Protein AF-K7LDH3-F1 (afdb_monomer_lite)

Foldseek 3Di:
DVVVVVVCLVVVVVVVVVPPCQVQCPDPLNVVVVVVVCVLLVFDDDCDPGPVVNVVCLQPGDPDPQLSVLSVLLVSLLVVLSVVLSCCCVPVVDDSDSVCSLVSSLVRSCVRCVVPPVPQPDDSVRCNNHVNVSSVD

Sequence (137 aa):
MWLSVVAHIFACFVVFMKNQSLTLLWSPLVIDIWKRCYAWLNLLVVLPASVLGHFCQHSLLFDDRVAQARWKFVWCGISWVLWNNKNCMVFRGKSFNKQNIPHEILFHTWTWIKNFDALFSYSFVRWCVDPGASIRG

Structure (mmCIF, N/CA/C/O backbone):
data_AF-K7LDH3-F1
#
_entry.id   AF-K7LDH3-F1
#
loop_
_atom_site.group_PDB
_atom_site.id
_atom_site.type_symbol
_atom_site.label_atom_id
_atom_site.label_alt_id
_atom_site.label_comp_id
_atom_site.label_asym_id
_atom_site.label_entity_id
_atom_site.label_seq_id
_atom_site.pdbx_PDB_ins_code
_atom_site.Cartn_x
_atom_site.Cartn_y
_atom_site.Cartn_z
_atom_site.occupancy
_atom_site.B_iso_or_equiv
_atom_site.auth_seq_id
_atom_site.auth_comp_id
_atom_site.auth_asym_id
_atom_site.auth_atom_id
_atom_site.pdbx_PDB_model_num
ATOM 1 N N . MET A 1 1 ? 21.291 -1.023 10.452 1.00 43.78 1 MET A N 1
ATOM 2 C CA . MET A 1 1 ? 20.337 -0.233 11.262 1.00 43.78 1 MET A CA 1
ATOM 3 C C . MET A 1 1 ? 18.948 -0.127 10.620 1.00 43.78 1 MET A C 1
ATOM 5 O O . MET A 1 1 ? 17.975 -0.317 11.321 1.00 43.78 1 MET A O 1
ATOM 9 N N . TRP A 1 2 ? 18.804 0.090 9.305 1.00 36.91 2 TRP A N 1
ATOM 10 C CA . TRP A 1 2 ? 17.475 0.221 8.673 1.00 36.91 2 TRP A CA 1
ATOM 11 C C . TRP A 1 2 ? 16.802 -1.100 8.263 1.00 36.91 2 TRP A C 1
ATOM 13 O O . TRP A 1 2 ? 15.584 -1.211 8.354 1.00 36.91 2 TRP A O 1
ATOM 23 N N . LEU A 1 3 ? 17.571 -2.146 7.932 1.00 39.38 3 LEU A N 1
ATOM 24 C CA . LEU A 1 3 ? 17.025 -3.501 7.754 1.00 39.38 3 LEU A CA 1
ATOM 25 C C . LEU A 1 3 ? 16.368 -4.034 9.034 1.00 39.38 3 LEU A C 1
ATOM 27 O O . LEU A 1 3 ? 15.368 -4.736 8.946 1.00 39.38 3 LEU A O 1
ATOM 31 N N . SER A 1 4 ? 16.862 -3.654 10.221 1.00 48.38 4 SER A N 1
ATOM 32 C CA . SER A 1 4 ? 16.199 -4.014 11.478 1.00 48.38 4 SER A CA 1
ATOM 33 C C . SER A 1 4 ? 14.914 -3.229 11.692 1.00 48.38 4 SER A C 1
ATOM 35 O O . SER A 1 4 ? 14.027 -3.768 12.331 1.00 48.38 4 SER A O 1
ATOM 37 N N . VAL A 1 5 ? 14.788 -2.010 11.149 1.00 47.22 5 VAL A N 1
ATOM 38 C CA . VAL A 1 5 ? 13.555 -1.207 11.195 1.00 47.22 5 VAL A CA 1
ATOM 39 C C . VAL A 1 5 ? 12.521 -1.759 10.226 1.00 47.22 5 VAL A C 1
ATOM 41 O O . VAL A 1 5 ? 11.379 -1.902 10.622 1.00 47.22 5 VAL A O 1
ATOM 44 N N . VAL A 1 6 ? 12.891 -2.151 9.003 1.00 52.12 6 VAL A N 1
ATOM 45 C CA . VAL A 1 6 ? 11.953 -2.805 8.073 1.00 52.12 6 VAL A CA 1
ATOM 46 C C . VAL A 1 6 ? 11.569 -4.189 8.581 1.00 52.12 6 VAL A C 1
ATOM 48 O O . VAL A 1 6 ? 10.390 -4.513 8.583 1.00 52.12 6 VAL A O 1
ATOM 51 N N . ALA A 1 7 ? 12.522 -4.976 9.089 1.00 54.56 7 ALA A N 1
ATOM 52 C CA . ALA A 1 7 ? 12.224 -6.251 9.733 1.00 54.56 7 ALA A CA 1
ATOM 53 C C . ALA A 1 7 ? 11.397 -6.062 11.009 1.00 54.56 7 ALA A C 1
ATOM 55 O O . ALA A 1 7 ? 10.506 -6.862 11.242 1.00 54.56 7 ALA A O 1
ATOM 56 N N . HIS A 1 8 ? 11.611 -5.001 11.797 1.00 56.41 8 HIS A N 1
ATOM 57 C CA . HIS A 1 8 ? 10.726 -4.654 12.912 1.00 56.41 8 HIS A CA 1
ATOM 58 C C . HIS A 1 8 ? 9.366 -4.188 12.429 1.00 56.41 8 HIS A C 1
ATOM 60 O O . HIS A 1 8 ? 8.387 -4.572 13.030 1.00 56.41 8 HIS A O 1
ATOM 66 N N . ILE A 1 9 ? 9.256 -3.390 11.371 1.00 56.12 9 ILE A N 1
ATOM 67 C CA . ILE A 1 9 ? 7.965 -2.955 10.839 1.00 56.12 9 ILE A CA 1
ATOM 68 C C . ILE A 1 9 ? 7.217 -4.183 10.342 1.00 56.12 9 ILE A C 1
ATOM 70 O O . ILE A 1 9 ? 6.071 -4.357 10.717 1.00 56.12 9 ILE A O 1
ATOM 74 N N . PHE A 1 10 ? 7.867 -5.078 9.598 1.00 58.91 10 PHE A N 1
ATOM 75 C CA . PHE A 1 10 ? 7.269 -6.312 9.100 1.00 58.91 10 PHE A CA 1
ATOM 76 C C . PHE A 1 10 ? 6.958 -7.303 10.230 1.00 58.91 10 PHE A C 1
ATOM 78 O O . PHE A 1 10 ? 5.882 -7.886 10.245 1.00 58.91 10 PHE A O 1
ATOM 85 N N . ALA A 1 11 ? 7.846 -7.471 11.213 1.00 58.47 11 ALA A N 1
ATOM 86 C CA . ALA A 1 11 ? 7.635 -8.345 12.368 1.00 58.47 11 ALA A CA 1
ATOM 87 C C . ALA A 1 11 ? 6.573 -7.781 13.313 1.00 58.47 11 ALA A C 1
ATOM 89 O O . ALA A 1 11 ? 5.667 -8.511 13.692 1.00 58.47 11 ALA A O 1
ATOM 90 N N . CYS A 1 12 ? 6.612 -6.486 13.628 1.00 54.75 12 CYS A N 1
ATOM 91 C CA . CYS A 1 12 ? 5.543 -5.784 14.327 1.00 54.75 12 CYS A CA 1
ATOM 92 C C . CYS A 1 12 ? 4.253 -5.893 13.534 1.00 54.75 12 CYS A C 1
ATOM 94 O O . CYS A 1 12 ? 3.238 -6.117 14.159 1.00 54.75 12 CYS A O 1
ATOM 96 N N . PHE A 1 13 ? 4.270 -5.823 12.200 1.00 61.47 13 PHE A N 1
ATOM 97 C CA . PHE A 1 13 ? 3.082 -5.983 11.363 1.00 61.47 13 PHE A CA 1
ATOM 98 C C . PHE A 1 13 ? 2.523 -7.415 11.401 1.00 61.47 13 PHE A C 1
ATOM 100 O O . PHE A 1 13 ? 1.319 -7.607 11.525 1.00 61.47 13 PHE A O 1
ATOM 107 N N . VAL A 1 14 ? 3.381 -8.437 11.367 1.00 56.69 14 VAL A N 1
ATOM 108 C CA . VAL A 1 14 ? 2.992 -9.852 11.498 1.00 56.69 14 VAL A CA 1
ATOM 109 C C . VAL A 1 14 ? 2.482 -10.159 12.910 1.00 56.69 14 VAL A C 1
ATOM 111 O O . VAL A 1 14 ? 1.460 -10.827 13.068 1.00 56.69 14 VAL A O 1
ATOM 114 N N . VAL A 1 15 ? 3.144 -9.637 13.945 1.00 56.06 15 VAL A N 1
ATOM 115 C CA . VAL A 1 15 ? 2.686 -9.704 15.342 1.00 56.06 15 VAL A CA 1
ATOM 116 C C . VAL A 1 15 ? 1.374 -8.933 15.509 1.00 56.06 15 VAL A C 1
ATOM 118 O O . VAL A 1 15 ? 0.474 -9.396 16.199 1.00 56.06 15 VAL A O 1
ATOM 121 N N . PHE A 1 16 ? 1.222 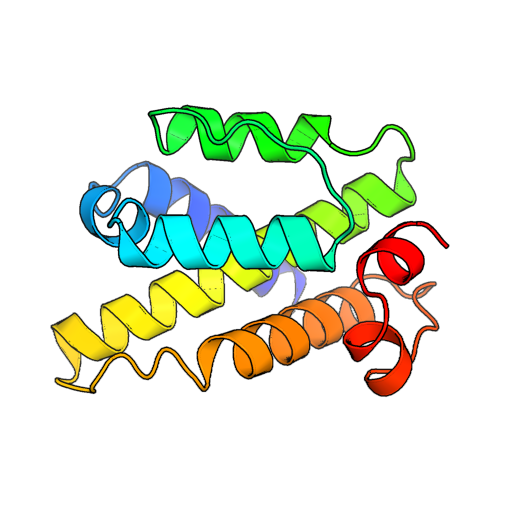-7.807 14.819 1.00 56.06 16 PHE A N 1
ATOM 122 C CA . PHE A 1 16 ? 0.039 -6.954 14.819 1.00 56.06 16 PHE A CA 1
ATOM 123 C C . PHE A 1 16 ? -1.162 -7.617 14.123 1.00 56.06 16 PHE A C 1
ATOM 125 O O . PHE A 1 16 ? -2.280 -7.543 14.628 1.00 56.06 16 PHE A O 1
ATOM 132 N N . MET A 1 17 ? -0.935 -8.339 13.021 1.00 54.66 17 MET A N 1
ATOM 133 C CA . MET A 1 17 ? -1.945 -9.189 12.379 1.00 54.66 17 MET A CA 1
ATOM 134 C C . MET A 1 17 ? -2.345 -10.375 13.272 1.00 54.66 17 MET A C 1
ATOM 136 O O . MET A 1 17 ? -3.491 -10.817 13.215 1.00 54.66 17 MET A O 1
ATOM 140 N N . LYS A 1 18 ? -1.427 -10.878 14.112 1.00 53.25 18 LYS A N 1
ATOM 141 C CA . LYS A 1 18 ? -1.687 -11.979 15.057 1.00 53.25 18 LYS A CA 1
ATOM 142 C C . LYS A 1 18 ? -2.411 -11.544 16.339 1.00 53.25 18 LYS A C 1
ATOM 144 O O . LYS A 1 18 ? -3.264 -12.284 16.817 1.00 53.25 18 LYS A O 1
ATOM 149 N N . ASN A 1 19 ? -2.106 -10.374 16.898 1.00 52.22 19 ASN A N 1
ATOM 150 C CA . ASN A 1 19 ? -2.646 -9.918 18.184 1.00 52.22 19 ASN A CA 1
ATOM 151 C C . ASN A 1 19 ? -3.820 -8.948 18.000 1.00 52.22 19 ASN A C 1
ATOM 153 O O . ASN A 1 19 ? -3.632 -7.742 18.124 1.00 52.22 19 ASN A O 1
ATOM 157 N N . GLN A 1 20 ? -5.007 -9.487 17.690 1.00 50.69 20 GLN A N 1
ATOM 158 C CA . GLN A 1 20 ? -6.377 -8.969 17.936 1.00 50.69 20 GLN A CA 1
ATOM 159 C C . GLN A 1 20 ? -6.707 -7.456 17.801 1.00 50.69 20 GLN A C 1
ATOM 161 O O . GLN A 1 20 ? -7.836 -7.048 18.052 1.00 50.69 20 GLN A O 1
ATOM 166 N N . SER A 1 21 ? -5.816 -6.615 17.279 1.00 50.84 21 SER A N 1
ATOM 167 C CA . SER A 1 21 ? -6.031 -5.180 17.027 1.00 50.84 21 SER A CA 1
ATOM 168 C C . SER A 1 21 ? -6.792 -4.937 15.713 1.00 50.84 21 SER A C 1
ATOM 170 O O . SER A 1 21 ? -6.964 -3.801 15.270 1.00 50.84 21 SER A O 1
ATOM 172 N N . LEU A 1 22 ? -7.250 -6.019 15.075 1.00 52.50 22 LEU A N 1
ATOM 173 C CA . LEU A 1 22 ? -7.919 -6.060 13.773 1.00 52.50 22 LEU A CA 1
ATOM 174 C C . LEU A 1 22 ? -9.226 -5.253 13.752 1.00 52.50 22 LEU A C 1
ATOM 176 O O . LEU A 1 22 ? -9.604 -4.727 12.707 1.00 52.50 22 LEU A O 1
ATOM 180 N N . THR A 1 23 ? -9.874 -5.062 14.902 1.00 53.41 23 THR A N 1
ATOM 181 C CA . THR A 1 23 ? -11.061 -4.200 15.027 1.00 53.41 23 THR A CA 1
ATOM 182 C C . THR A 1 23 ? -10.745 -2.715 14.822 1.00 53.41 23 THR A C 1
ATOM 184 O O . THR A 1 23 ? -11.596 -1.969 14.339 1.00 53.41 23 THR A O 1
ATOM 187 N N . LEU A 1 24 ? -9.519 -2.262 15.115 1.00 55.72 24 LEU A N 1
ATOM 188 C CA . LEU A 1 24 ? -9.153 -0.844 15.007 1.00 55.72 24 LEU A CA 1
ATOM 189 C C . LEU A 1 24 ? -8.843 -0.417 13.563 1.00 55.72 24 LEU A C 1
ATOM 191 O O . LEU A 1 24 ? -9.194 0.701 13.165 1.00 55.72 24 LEU A O 1
ATOM 195 N N . LEU A 1 25 ? -8.235 -1.304 12.764 1.00 60.22 25 LEU A N 1
ATOM 196 C CA . LEU A 1 25 ? -7.935 -1.058 11.343 1.00 60.22 25 LEU A CA 1
ATOM 197 C C . LEU A 1 25 ? -9.104 -1.347 10.412 1.00 60.22 25 LEU A C 1
ATOM 199 O O . LEU A 1 25 ? -9.112 -0.825 9.307 1.00 60.22 25 LEU A O 1
ATOM 203 N N . TRP A 1 26 ? -10.097 -2.129 10.824 1.00 69.94 26 TRP A N 1
ATOM 204 C CA . TRP A 1 26 ? -11.257 -2.417 9.977 1.00 69.94 26 TRP A CA 1
ATOM 205 C C . TRP A 1 26 ? -12.507 -1.634 10.387 1.00 69.94 26 TRP A C 1
ATOM 207 O O . TRP A 1 26 ? -13.634 -2.105 10.278 1.00 69.94 26 TRP A O 1
ATOM 217 N N . SER A 1 27 ? -12.311 -0.406 10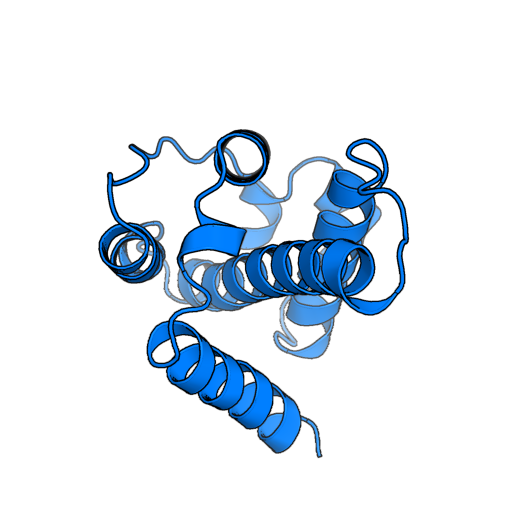.876 1.00 76.44 27 SER A N 1
ATOM 218 C CA . SER A 1 27 ? -13.417 0.530 11.105 1.00 76.44 27 SER A CA 1
ATOM 219 C C . SER A 1 27 ? -13.868 1.178 9.784 1.00 76.44 27 SER A C 1
ATOM 221 O O . SER A 1 27 ? -13.025 1.382 8.905 1.00 76.44 27 SER A O 1
ATOM 223 N N . PRO A 1 28 ? -15.145 1.596 9.644 1.00 81.44 28 PRO A N 1
ATOM 224 C CA . PRO A 1 28 ? -15.652 2.239 8.422 1.00 81.44 28 PRO A CA 1
ATOM 225 C C . PRO A 1 28 ? -14.788 3.413 7.951 1.00 81.44 28 PRO A C 1
ATOM 227 O O . PRO A 1 28 ? -14.570 3.616 6.762 1.00 81.44 28 PRO A O 1
ATOM 230 N N . LEU A 1 29 ? -14.230 4.149 8.913 1.00 81.62 29 LEU A N 1
ATOM 231 C CA . LEU A 1 29 ? -13.302 5.242 8.675 1.00 81.62 29 LEU A CA 1
ATOM 232 C C . LEU A 1 29 ? -12.021 4.805 7.960 1.00 81.62 29 LEU A C 1
ATOM 234 O O . LEU A 1 29 ? -11.570 5.458 7.027 1.00 81.62 29 LEU A O 1
ATOM 238 N N . VAL A 1 30 ? -11.416 3.713 8.412 1.00 82.88 30 VAL A N 1
ATOM 239 C CA . VAL A 1 30 ? -10.167 3.228 7.829 1.00 82.88 30 VAL A CA 1
ATOM 240 C C . VAL A 1 30 ? -10.419 2.631 6.447 1.00 82.88 30 VAL A C 1
ATOM 242 O O . VAL A 1 30 ? -9.625 2.852 5.537 1.00 82.88 30 VAL A O 1
ATOM 245 N N . ILE A 1 31 ? -11.557 1.956 6.266 1.00 85.00 31 ILE A N 1
ATOM 246 C CA . ILE A 1 31 ? -11.994 1.460 4.957 1.00 85.00 31 ILE A CA 1
ATOM 247 C C . ILE A 1 31 ? -12.154 2.626 3.966 1.00 85.00 31 ILE A C 1
ATOM 249 O O . ILE A 1 31 ? -11.697 2.512 2.830 1.00 85.00 31 ILE A O 1
ATOM 253 N N . ASP A 1 32 ? -12.741 3.759 4.379 1.00 87.12 32 ASP A N 1
ATOM 254 C CA . ASP A 1 32 ? -12.853 4.953 3.520 1.00 87.12 32 ASP A CA 1
ATOM 255 C C . ASP A 1 32 ? -11.481 5.515 3.121 1.00 87.12 32 ASP A C 1
ATOM 257 O O . ASP A 1 32 ? -11.263 5.873 1.964 1.00 87.12 32 ASP A O 1
ATOM 261 N N . ILE A 1 33 ? -10.522 5.535 4.052 1.00 88.62 33 ILE A N 1
ATOM 262 C CA . ILE A 1 33 ? -9.159 5.991 3.755 1.00 88.62 33 ILE A CA 1
ATOM 263 C C . ILE A 1 33 ? -8.478 5.050 2.758 1.00 88.62 33 ILE A C 1
ATOM 265 O O . ILE A 1 33 ? -7.905 5.529 1.783 1.00 88.62 33 ILE A O 1
ATOM 269 N N . TRP A 1 34 ? -8.601 3.730 2.926 1.00 89.38 34 TRP A N 1
ATOM 270 C CA . TRP A 1 34 ? -8.073 2.772 1.950 1.00 89.38 34 TRP A CA 1
ATOM 271 C C . TRP A 1 34 ? -8.676 2.972 0.559 1.00 89.38 34 TRP A C 1
ATOM 273 O O . TRP A 1 34 ? -7.928 3.005 -0.415 1.00 89.38 34 TRP A O 1
ATOM 283 N N . LYS A 1 35 ? -9.997 3.179 0.451 1.00 89.31 35 LYS A N 1
ATOM 284 C CA . LYS A 1 35 ? -10.653 3.487 -0.836 1.00 89.31 35 LYS A CA 1
ATOM 285 C C . LYS A 1 35 ? -10.039 4.713 -1.507 1.00 89.31 35 LYS A C 1
ATOM 287 O O . LYS A 1 35 ? -9.746 4.671 -2.699 1.00 89.31 35 LYS A O 1
ATOM 292 N N . ARG A 1 36 ? -9.805 5.784 -0.743 1.00 89.44 36 ARG A N 1
ATOM 293 C CA . ARG A 1 36 ? -9.159 7.005 -1.254 1.00 89.44 36 ARG A CA 1
ATOM 294 C C . ARG A 1 36 ? -7.725 6.747 -1.702 1.00 89.44 36 ARG A C 1
ATOM 296 O O . ARG A 1 36 ? -7.348 7.212 -2.770 1.00 89.44 36 ARG A O 1
ATOM 303 N N . CYS A 1 37 ? -6.954 5.972 -0.940 1.00 90.56 37 CYS A N 1
ATOM 304 C CA . CYS A 1 37 ? -5.598 5.597 -1.333 1.00 90.56 37 CYS A CA 1
ATOM 305 C C . CYS A 1 37 ? -5.586 4.797 -2.641 1.00 90.56 37 CYS A C 1
ATOM 307 O O . CYS A 1 37 ? -4.803 5.117 -3.530 1.00 90.56 37 CYS A O 1
ATOM 309 N N . TYR A 1 38 ? -6.472 3.809 -2.798 1.00 91.00 38 TYR A N 1
ATOM 310 C CA . TYR A 1 38 ? -6.589 3.059 -4.052 1.00 91.00 38 TYR A CA 1
ATOM 311 C C . TYR A 1 38 ? -6.974 3.964 -5.229 1.00 91.00 38 TYR A C 1
ATOM 313 O O . TYR A 1 38 ? -6.385 3.842 -6.303 1.00 91.00 38 TYR A O 1
ATOM 321 N N . ALA A 1 39 ? -7.879 4.924 -5.013 1.00 89.44 39 ALA A N 1
ATOM 322 C CA . ALA A 1 39 ? -8.239 5.910 -6.027 1.00 89.44 39 ALA A CA 1
ATOM 323 C C . ALA A 1 39 ? -7.045 6.792 -6.441 1.00 89.44 39 ALA A C 1
ATOM 325 O O . ALA A 1 39 ? -6.789 6.927 -7.632 1.00 89.44 39 ALA A O 1
ATOM 326 N N . TRP A 1 40 ? -6.264 7.333 -5.495 1.00 88.88 40 TRP A N 1
ATOM 327 C CA . TRP A 1 40 ? -5.062 8.129 -5.816 1.00 88.88 40 TRP A CA 1
ATOM 328 C C . TRP A 1 40 ? -4.001 7.344 -6.581 1.00 88.88 40 TRP A C 1
ATOM 330 O O . TRP A 1 40 ? -3.243 7.907 -7.363 1.00 88.88 40 TRP A O 1
ATOM 340 N N . LEU A 1 41 ? -3.933 6.040 -6.339 1.00 88.31 41 LEU A N 1
ATOM 341 C CA . LEU A 1 41 ? -2.979 5.151 -6.988 1.00 88.31 41 LEU A CA 1
ATOM 342 C C . LEU A 1 41 ? -3.467 4.636 -8.343 1.00 88.31 41 LEU A C 1
ATOM 344 O O . LEU A 1 41 ? -2.746 3.878 -8.997 1.00 88.31 41 LEU A O 1
ATOM 348 N N . ASN A 1 42 ? -4.665 5.042 -8.776 1.00 88.00 42 ASN A N 1
ATOM 349 C CA . ASN A 1 42 ? -5.314 4.540 -9.982 1.00 88.00 42 ASN A CA 1
ATOM 350 C C . ASN A 1 42 ? -5.397 3.002 -9.968 1.00 88.00 42 ASN A C 1
ATOM 352 O O . ASN A 1 42 ? -5.003 2.329 -10.925 1.00 88.00 42 ASN A O 1
ATOM 356 N N . LEU A 1 43 ? -5.846 2.442 -8.838 1.00 86.25 43 LEU A N 1
ATOM 357 C CA . LEU A 1 43 ? -6.032 1.007 -8.633 1.00 86.25 43 LEU A CA 1
ATOM 358 C C . LEU A 1 43 ? -7.521 0.689 -8.472 1.00 86.25 43 LEU A C 1
ATOM 360 O O . LEU A 1 43 ? -8.183 1.170 -7.552 1.00 86.25 43 LEU A O 1
ATOM 364 N N . LEU A 1 44 ? -8.040 -0.164 -9.356 1.00 83.25 44 LEU A N 1
ATOM 365 C CA . LEU A 1 44 ? -9.396 -0.701 -9.264 1.00 83.25 44 LEU A CA 1
ATOM 366 C C . LEU A 1 44 ? -9.364 -1.982 -8.436 1.00 83.25 44 LEU A C 1
ATOM 368 O O . LEU A 1 44 ? -8.892 -3.021 -8.892 1.00 83.25 44 LEU A O 1
ATOM 372 N N . VAL A 1 45 ? -9.837 -1.886 -7.195 1.00 85.19 45 VAL A N 1
ATOM 373 C CA . VAL A 1 45 ? -9.699 -2.954 -6.204 1.00 85.19 45 VAL A CA 1
ATOM 374 C C . VAL A 1 45 ? -11.018 -3.168 -5.473 1.00 85.19 45 VAL A C 1
ATOM 376 O O . VAL A 1 45 ? -11.623 -2.223 -4.964 1.00 85.19 45 VAL A O 1
ATOM 379 N N . VAL A 1 46 ? -11.449 -4.425 -5.375 1.00 83.62 46 VAL A N 1
ATOM 380 C CA . VAL A 1 46 ? -12.540 -4.816 -4.476 1.00 83.62 46 VAL A CA 1
ATOM 381 C C . VAL A 1 46 ? -11.956 -5.014 -3.085 1.00 83.62 46 VAL A C 1
ATOM 383 O O . VAL A 1 46 ? -11.138 -5.909 -2.889 1.00 83.62 46 VAL A O 1
ATOM 386 N N . LEU A 1 47 ? -12.368 -4.182 -2.125 1.00 81.81 47 LEU A N 1
ATOM 387 C CA . LEU A 1 47 ? -11.941 -4.314 -0.733 1.00 81.81 47 LEU A CA 1
ATOM 388 C C . LEU A 1 47 ? -12.550 -5.586 -0.115 1.00 81.81 47 LEU A C 1
ATOM 390 O O . LEU A 1 47 ? -13.775 -5.716 -0.078 1.00 81.81 47 LEU A O 1
ATOM 394 N N . PRO A 1 48 ? -11.726 -6.520 0.378 1.00 77.31 48 PRO A N 1
ATOM 395 C CA . PRO A 1 48 ? -12.183 -7.790 0.918 1.00 77.31 48 PRO A CA 1
ATOM 396 C C . PRO A 1 48 ? -12.841 -7.582 2.279 1.00 77.31 48 PRO A C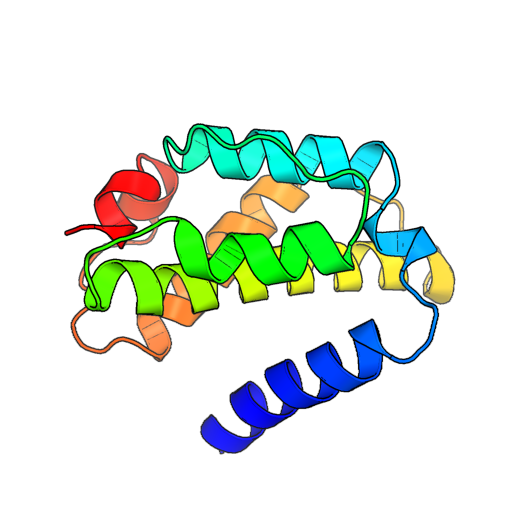 1
ATOM 398 O O . PRO A 1 48 ? -12.512 -6.655 3.005 1.00 77.31 48 PRO A O 1
ATOM 401 N N . ALA A 1 49 ? -13.756 -8.470 2.662 1.00 78.25 49 ALA A N 1
ATOM 402 C CA . ALA A 1 49 ? -14.513 -8.324 3.909 1.00 78.25 49 ALA A CA 1
ATOM 403 C C . ALA A 1 49 ? -13.660 -8.490 5.183 1.00 78.25 49 ALA A C 1
ATOM 405 O O . ALA A 1 49 ? -14.100 -8.122 6.270 1.00 78.25 49 ALA A O 1
ATOM 406 N N . SER A 1 50 ? -12.451 -9.045 5.059 1.00 79.56 50 SER A N 1
ATOM 407 C CA . SER A 1 50 ? -11.561 -9.335 6.179 1.00 79.56 50 SER A CA 1
ATOM 408 C C . SER A 1 50 ? -10.198 -8.670 6.013 1.00 79.56 50 SER A C 1
ATOM 410 O O . SER A 1 50 ? -9.670 -8.538 4.908 1.00 79.56 50 SER A O 1
ATOM 412 N N . VAL A 1 51 ? -9.583 -8.322 7.145 1.00 76.19 51 VAL A N 1
ATOM 413 C CA . VAL A 1 51 ? -8.219 -7.773 7.181 1.00 76.19 51 VAL A CA 1
ATOM 414 C C . VAL A 1 51 ? -7.207 -8.756 6.590 1.00 76.19 51 VAL A C 1
ATOM 416 O O . VAL A 1 51 ? -6.286 -8.342 5.893 1.00 76.19 51 VAL A O 1
ATOM 419 N N . LEU A 1 52 ? -7.389 -10.061 6.826 1.00 78.31 52 LEU A N 1
ATOM 420 C CA . LEU A 1 52 ? -6.533 -11.087 6.232 1.00 78.31 52 LEU A CA 1
ATOM 421 C C . LEU A 1 52 ? -6.652 -11.083 4.707 1.00 78.31 52 LEU A C 1
ATOM 423 O O . LEU A 1 52 ? -5.632 -11.084 4.027 1.00 78.31 52 LEU A O 1
ATOM 427 N N . GLY A 1 53 ? -7.874 -10.997 4.172 1.00 82.50 53 GLY A N 1
ATOM 428 C CA . GLY A 1 53 ? -8.083 -10.842 2.735 1.00 82.50 53 GLY A CA 1
ATOM 429 C C . GLY A 1 53 ? -7.401 -9.584 2.200 1.00 82.50 53 GLY A C 1
ATOM 430 O O . GLY A 1 53 ? -6.764 -9.631 1.151 1.00 82.50 53 GLY A O 1
ATOM 431 N N . HIS A 1 54 ? -7.467 -8.476 2.946 1.00 83.69 54 HIS A N 1
ATOM 432 C CA . HIS A 1 54 ? -6.849 -7.210 2.545 1.00 83.69 54 HIS A CA 1
ATOM 433 C C . HIS A 1 54 ? -5.324 -7.311 2.518 1.00 83.69 54 HIS A C 1
ATOM 435 O O . HIS A 1 54 ? -4.676 -6.818 1.594 1.00 83.69 54 HIS A O 1
ATOM 441 N N . PHE A 1 55 ? -4.748 -8.005 3.501 1.00 80.62 55 PHE A N 1
ATOM 442 C CA . PHE A 1 55 ? -3.334 -8.338 3.495 1.00 80.62 55 PHE A CA 1
ATOM 443 C C . PHE A 1 55 ? -2.986 -9.248 2.317 1.00 80.62 55 PHE A C 1
ATOM 445 O O . PHE A 1 55 ? -2.039 -8.957 1.609 1.00 80.62 55 PHE A O 1
ATOM 452 N N . CYS A 1 56 ? -3.734 -10.305 2.021 1.00 80.06 56 CYS A N 1
ATOM 453 C CA . CYS A 1 56 ? -3.398 -11.167 0.883 1.00 80.06 56 CYS A CA 1
ATOM 454 C C . CYS A 1 56 ? -3.467 -10.421 -0.462 1.00 80.06 56 CYS A C 1
ATOM 456 O O . CYS A 1 56 ? -2.622 -10.626 -1.333 1.00 80.06 56 CYS A O 1
ATOM 458 N N . GLN A 1 57 ? -4.425 -9.506 -0.613 1.00 83.06 57 GLN A N 1
ATOM 459 C CA . GLN A 1 57 ? -4.643 -8.779 -1.859 1.00 83.06 57 GLN A CA 1
ATOM 460 C C . GLN A 1 57 ? -3.483 -7.856 -2.246 1.00 83.06 57 GLN A C 1
ATOM 462 O O . GLN A 1 57 ? -3.239 -7.674 -3.437 1.00 83.06 57 GLN A O 1
ATOM 467 N N . HIS A 1 58 ? -2.731 -7.301 -1.285 1.00 80.81 58 HIS A N 1
ATOM 468 C CA . HIS A 1 58 ? -1.664 -6.349 -1.621 1.00 80.81 58 HIS A CA 1
ATOM 469 C C . HIS A 1 58 ? -0.592 -6.964 -2.531 1.00 80.81 58 HIS A C 1
ATOM 471 O O . HIS A 1 58 ? 0.033 -6.252 -3.309 1.00 80.81 58 HIS A O 1
ATOM 477 N N . SER A 1 59 ? -0.385 -8.279 -2.460 1.00 77.94 59 SER A N 1
ATOM 478 C CA . SER A 1 59 ? 0.618 -8.968 -3.274 1.00 77.94 59 SER A CA 1
ATOM 479 C C . SER A 1 59 ? 0.201 -9.146 -4.741 1.00 77.94 59 SER A C 1
ATOM 481 O O . SER A 1 59 ? 1.048 -9.488 -5.559 1.00 77.94 59 SER A O 1
ATOM 483 N N . LEU A 1 60 ? -1.068 -8.899 -5.085 1.00 78.56 60 LEU A N 1
ATOM 484 C CA . LEU A 1 60 ? -1.665 -9.247 -6.383 1.00 78.56 60 LEU A CA 1
ATOM 485 C C . LEU A 1 60 ? -1.920 -8.041 -7.303 1.00 78.56 60 LEU A C 1
ATOM 487 O O . LEU A 1 60 ? -2.492 -8.204 -8.372 1.00 78.56 60 LEU A O 1
ATOM 491 N N . LEU A 1 61 ? -1.563 -6.824 -6.882 1.00 83.06 61 LEU A N 1
ATOM 492 C CA . LEU A 1 61 ? -1.997 -5.596 -7.566 1.00 83.06 61 LEU A CA 1
ATOM 493 C C . LEU A 1 61 ? -1.084 -5.131 -8.707 1.00 83.06 61 LEU A C 1
ATOM 495 O O . LEU A 1 61 ? -1.488 -4.277 -9.492 1.00 83.06 61 LEU A O 1
ATOM 499 N N . PHE A 1 62 ? 0.136 -5.657 -8.789 1.00 85.75 62 PHE A N 1
ATOM 500 C CA . PHE A 1 62 ? 1.117 -5.270 -9.798 1.00 85.75 62 PHE A CA 1
ATOM 501 C C . PHE A 1 62 ? 1.850 -6.503 -10.321 1.00 85.75 62 PHE A C 1
ATOM 503 O O . PHE A 1 62 ? 2.362 -7.291 -9.524 1.00 85.75 62 PHE A O 1
ATOM 510 N N . ASP A 1 63 ? 1.931 -6.613 -11.648 1.00 82.94 63 ASP A N 1
ATOM 511 C CA . ASP A 1 63 ? 2.655 -7.688 -12.337 1.00 82.94 63 ASP A CA 1
ATOM 512 C C . ASP A 1 63 ? 4.155 -7.381 -12.468 1.00 82.94 63 ASP A C 1
ATOM 514 O O . ASP A 1 63 ? 4.995 -8.281 -12.420 1.00 82.94 63 ASP A O 1
ATOM 518 N N . ASP A 1 64 ? 4.506 -6.097 -12.602 1.00 89.88 64 ASP A N 1
ATOM 519 C CA . ASP A 1 64 ? 5.896 -5.655 -12.644 1.00 89.88 64 ASP A CA 1
ATOM 520 C C . ASP A 1 64 ? 6.560 -5.769 -11.263 1.00 89.88 64 ASP A C 1
ATOM 522 O O . ASP A 1 64 ? 6.016 -5.330 -10.245 1.00 89.88 64 ASP A O 1
ATOM 526 N N . ARG A 1 65 ? 7.772 -6.333 -11.223 1.00 88.81 65 ARG A N 1
ATOM 527 C CA . ARG A 1 65 ? 8.486 -6.610 -9.965 1.00 88.81 65 ARG A CA 1
ATOM 528 C C . ARG A 1 65 ? 8.888 -5.336 -9.225 1.00 88.81 65 ARG A C 1
ATOM 530 O O . ARG A 1 65 ? 8.862 -5.332 -7.992 1.00 88.81 65 ARG A O 1
ATOM 537 N N . VAL A 1 66 ? 9.265 -4.279 -9.946 1.00 91.06 66 VAL A N 1
ATOM 538 C CA . VAL A 1 66 ? 9.676 -3.002 -9.345 1.00 91.06 66 VAL A CA 1
ATOM 539 C C . VAL A 1 66 ? 8.457 -2.312 -8.740 1.00 91.06 66 VAL A C 1
ATOM 541 O O . VAL A 1 66 ? 8.467 -1.957 -7.557 1.00 91.06 66 VAL A O 1
ATOM 544 N N . ALA A 1 67 ? 7.369 -2.221 -9.501 1.00 91.81 67 ALA A N 1
ATOM 545 C CA . ALA A 1 67 ? 6.095 -1.690 -9.040 1.00 91.81 67 ALA A CA 1
ATOM 546 C C . ALA A 1 67 ? 5.552 -2.485 -7.842 1.00 91.81 67 ALA A C 1
ATOM 548 O O . ALA A 1 67 ? 5.140 -1.893 -6.843 1.00 91.81 67 ALA A O 1
ATOM 549 N N . GLN A 1 68 ? 5.623 -3.819 -7.882 1.00 90.06 68 GLN A N 1
ATOM 550 C CA . GLN A 1 68 ? 5.198 -4.676 -6.775 1.00 90.06 68 GLN A CA 1
ATOM 551 C C . GLN A 1 68 ? 6.046 -4.444 -5.513 1.00 90.06 68 GLN A C 1
ATOM 553 O O . GLN A 1 68 ? 5.504 -4.399 -4.405 1.00 90.06 68 GLN A O 1
ATOM 558 N N . ALA A 1 69 ? 7.364 -4.268 -5.649 1.00 89.50 69 ALA A N 1
ATOM 559 C CA . ALA A 1 69 ? 8.243 -3.961 -4.521 1.00 89.50 69 ALA A CA 1
ATOM 560 C C . ALA A 1 69 ? 7.920 -2.592 -3.903 1.00 89.50 69 ALA A C 1
ATOM 562 O O . ALA A 1 69 ? 7.743 -2.488 -2.688 1.00 89.50 69 ALA A O 1
ATOM 563 N N . ARG A 1 70 ? 7.759 -1.554 -4.730 1.00 91.81 70 ARG A N 1
ATOM 564 C CA . ARG A 1 70 ? 7.362 -0.209 -4.281 1.00 91.81 70 ARG A CA 1
ATOM 565 C C . ARG A 1 70 ? 5.999 -0.210 -3.612 1.00 91.81 70 ARG A C 1
ATOM 567 O O . ARG A 1 70 ? 5.834 0.378 -2.545 1.00 91.81 70 ARG A O 1
ATOM 574 N N . TRP A 1 71 ? 5.038 -0.921 -4.189 1.00 91.06 71 TRP A N 1
ATOM 575 C CA . TRP A 1 71 ? 3.703 -1.047 -3.627 1.00 91.06 71 TRP A CA 1
ATOM 576 C C . TRP A 1 71 ? 3.710 -1.668 -2.228 1.00 91.06 71 TRP A C 1
ATOM 578 O O . TRP A 1 71 ? 2.983 -1.190 -1.361 1.00 91.06 71 TRP A O 1
ATOM 588 N N . LYS A 1 72 ? 4.578 -2.649 -1.948 1.00 88.25 72 LYS A N 1
ATOM 589 C CA . LYS A 1 72 ? 4.736 -3.185 -0.583 1.00 88.25 72 LYS A CA 1
ATOM 590 C C . LYS A 1 72 ? 5.135 -2.092 0.412 1.00 88.25 72 LYS A C 1
ATOM 592 O O . LYS A 1 72 ? 4.556 -2.022 1.493 1.00 88.25 72 LYS A O 1
ATOM 597 N N . PHE A 1 73 ? 6.057 -1.198 0.048 1.00 88.88 73 PHE A N 1
ATOM 598 C CA . PHE A 1 73 ? 6.413 -0.059 0.905 1.00 88.88 73 PHE A CA 1
ATOM 599 C C . PHE A 1 73 ? 5.247 0.910 1.097 1.00 88.88 73 PHE A C 1
ATOM 601 O O . PHE A 1 73 ? 5.009 1.357 2.219 1.00 88.88 73 PHE A O 1
ATOM 608 N N . VAL A 1 74 ? 4.495 1.200 0.035 1.00 91.44 74 VAL A N 1
ATOM 609 C CA . VAL A 1 74 ? 3.317 2.080 0.097 1.00 91.44 74 VAL A CA 1
ATOM 610 C C . VAL A 1 74 ? 2.252 1.490 1.007 1.00 91.44 74 VAL A C 1
ATOM 612 O O . VAL A 1 74 ? 1.763 2.163 1.910 1.00 91.44 74 VAL A O 1
ATOM 615 N N . TRP A 1 75 ? 1.929 0.217 0.816 1.00 90.25 75 TRP A N 1
ATOM 616 C CA . TRP A 1 75 ? 0.939 -0.489 1.612 1.00 90.25 75 TRP A CA 1
ATOM 617 C C . TRP A 1 75 ? 1.330 -0.527 3.096 1.00 90.25 75 TRP A C 1
ATOM 619 O O . TRP A 1 75 ? 0.501 -0.245 3.970 1.00 90.25 75 TRP A O 1
ATOM 629 N N . CYS A 1 76 ? 2.607 -0.789 3.394 1.00 86.19 76 CYS A N 1
ATOM 630 C CA . CYS A 1 76 ? 3.135 -0.717 4.755 1.00 86.19 76 CYS A CA 1
ATOM 631 C C . CYS A 1 76 ? 3.060 0.710 5.323 1.00 86.19 76 CYS A C 1
ATOM 633 O O . CYS A 1 76 ? 2.658 0.881 6.473 1.00 86.19 76 CYS A O 1
ATOM 635 N N . GLY A 1 77 ? 3.390 1.732 4.531 1.00 90.44 77 GLY A N 1
ATOM 636 C CA . GLY A 1 77 ? 3.320 3.135 4.946 1.00 90.44 77 GLY A CA 1
ATOM 637 C C . GLY A 1 77 ? 1.891 3.591 5.256 1.00 90.44 77 GLY A C 1
ATOM 638 O O . GLY A 1 77 ? 1.661 4.214 6.292 1.00 90.44 77 GLY A O 1
ATOM 639 N N . ILE A 1 78 ? 0.913 3.212 4.425 1.00 90.69 78 ILE A N 1
ATOM 640 C CA . ILE A 1 78 ? -0.513 3.473 4.681 1.00 90.69 78 ILE A CA 1
ATOM 641 C C . ILE A 1 78 ? -0.933 2.810 5.996 1.00 90.69 78 ILE A C 1
ATOM 643 O O . ILE A 1 78 ? -1.498 3.461 6.878 1.00 90.69 78 ILE A O 1
ATOM 647 N N . SER A 1 79 ? -0.612 1.525 6.151 1.00 86.81 79 SER A N 1
ATOM 648 C CA . SER A 1 79 ? -0.961 0.758 7.347 1.00 86.81 79 SER A CA 1
ATOM 649 C C . SER A 1 79 ? -0.354 1.358 8.616 1.00 86.81 79 SER A C 1
ATOM 651 O O . SER A 1 79 ? -1.044 1.477 9.630 1.00 86.81 79 SER A O 1
ATOM 653 N N . TRP A 1 80 ? 0.908 1.789 8.550 1.00 87.12 80 TRP A N 1
ATOM 654 C CA . TRP A 1 80 ? 1.609 2.454 9.646 1.00 87.12 80 TRP A CA 1
ATOM 655 C C . TRP A 1 80 ? 0.923 3.753 10.070 1.00 87.12 80 TRP A C 1
ATOM 657 O O . TRP A 1 80 ? 0.639 3.932 11.254 1.00 87.12 80 TRP A O 1
ATOM 667 N N . VAL A 1 81 ? 0.613 4.642 9.121 1.00 89.38 81 VAL A N 1
ATOM 668 C CA . VAL A 1 81 ? -0.028 5.934 9.423 1.00 89.38 81 VAL A CA 1
ATOM 669 C C . VAL A 1 81 ? -1.403 5.728 10.056 1.00 89.38 81 VAL A C 1
ATOM 671 O O . VAL A 1 81 ? -1.726 6.369 11.060 1.00 89.38 81 VAL A O 1
ATOM 674 N N . LEU A 1 82 ? -2.198 4.801 9.516 1.00 87.44 82 LEU A N 1
ATOM 675 C CA . LEU A 1 82 ? -3.520 4.467 10.046 1.00 87.44 82 LEU A CA 1
ATOM 676 C C . LEU A 1 82 ? -3.447 3.909 11.467 1.00 87.44 82 LEU A C 1
ATOM 678 O O . LEU A 1 82 ? -4.187 4.353 12.348 1.00 87.44 82 LEU A O 1
ATOM 682 N N . TRP A 1 83 ? -2.541 2.958 11.691 1.00 84.12 83 TRP A N 1
ATOM 683 C CA . TRP A 1 83 ? -2.299 2.370 13.002 1.00 84.12 83 TRP A CA 1
ATOM 684 C C . TRP A 1 83 ? -1.845 3.423 14.013 1.00 84.12 83 TRP A C 1
ATOM 686 O O . TRP A 1 83 ? -2.430 3.533 15.091 1.00 84.12 83 TRP A O 1
ATOM 696 N N . ASN A 1 84 ? -0.857 4.242 13.650 1.00 84.50 84 ASN A N 1
ATOM 697 C CA . ASN A 1 84 ? -0.302 5.259 14.533 1.00 84.50 84 ASN A CA 1
ATOM 698 C C . ASN A 1 84 ? -1.358 6.306 14.919 1.00 84.50 84 ASN A C 1
ATOM 700 O O . ASN A 1 84 ? -1.472 6.660 16.093 1.00 84.50 84 ASN A O 1
ATOM 704 N N . ASN A 1 85 ? -2.187 6.744 13.965 1.00 86.12 85 ASN A N 1
ATOM 705 C CA . ASN A 1 85 ? -3.292 7.664 14.236 1.00 86.12 85 ASN A CA 1
ATOM 706 C C . ASN A 1 85 ? -4.346 7.041 15.163 1.00 86.12 85 ASN A C 1
ATOM 708 O O . ASN A 1 85 ? -4.779 7.678 16.125 1.00 86.12 85 ASN A O 1
ATOM 712 N N . LYS A 1 86 ? -4.738 5.783 14.924 1.00 79.81 86 LYS A N 1
ATOM 713 C CA . LYS A 1 86 ? -5.689 5.075 15.796 1.00 79.81 86 LYS A CA 1
ATOM 714 C C . LYS A 1 86 ? -5.138 4.871 17.204 1.00 79.81 86 LYS A C 1
ATOM 716 O O . LYS A 1 86 ? -5.850 5.133 18.168 1.00 79.81 86 LYS A O 1
ATOM 721 N N . ASN A 1 87 ? -3.877 4.479 17.338 1.00 80.50 87 ASN A N 1
ATOM 722 C CA . ASN A 1 87 ? -3.245 4.314 18.642 1.00 80.50 87 ASN A CA 1
ATOM 723 C C . ASN A 1 87 ? -3.062 5.641 19.373 1.00 80.50 87 ASN A C 1
ATOM 725 O O . ASN A 1 87 ? -3.302 5.707 20.574 1.00 80.50 87 ASN A O 1
ATOM 729 N N . CYS A 1 88 ? -2.698 6.720 18.679 1.00 82.56 88 CYS A N 1
ATOM 730 C CA . CYS A 1 88 ? -2.657 8.043 19.299 1.00 82.56 88 CYS A CA 1
ATOM 731 C C . CYS A 1 88 ? -4.042 8.484 19.791 1.00 82.56 88 CYS A C 1
ATOM 733 O O . CYS A 1 88 ? -4.135 9.122 20.838 1.00 82.56 88 CYS A O 1
ATOM 735 N N . MET A 1 89 ? -5.113 8.114 19.087 1.00 80.88 89 MET A N 1
ATOM 736 C CA . MET A 1 89 ? -6.478 8.380 19.540 1.00 80.88 89 MET A CA 1
ATOM 737 C C . MET A 1 89 ? -6.834 7.581 20.797 1.00 80.88 89 MET A C 1
ATOM 739 O O . MET A 1 89 ? -7.302 8.159 21.772 1.00 80.88 89 MET A O 1
ATOM 743 N N . VAL A 1 90 ? -6.569 6.274 20.794 1.00 76.94 90 VAL A N 1
ATOM 744 C CA . VAL A 1 90 ? -6.913 5.370 21.906 1.00 76.94 90 VAL A CA 1
ATOM 745 C C . VAL A 1 90 ? -6.066 5.649 23.151 1.00 76.94 90 VAL A C 1
ATOM 747 O O . VAL A 1 90 ? -6.604 5.763 24.245 1.00 76.94 90 VAL A O 1
ATOM 750 N N . PHE A 1 91 ? -4.747 5.777 22.996 1.00 77.38 91 PHE A N 1
ATOM 751 C CA . PHE A 1 91 ? -3.810 5.832 24.124 1.00 77.38 91 PHE A CA 1
ATOM 752 C C . PHE A 1 91 ? -3.392 7.246 24.528 1.00 77.38 91 PHE A C 1
ATOM 754 O O . PHE A 1 91 ? -2.924 7.438 25.645 1.00 77.38 91 PHE A O 1
ATOM 761 N N . ARG A 1 92 ? -3.502 8.237 23.633 1.00 81.12 92 ARG A N 1
ATOM 762 C CA . ARG A 1 92 ? -3.073 9.624 23.909 1.00 81.12 92 ARG A CA 1
ATOM 763 C C . ARG A 1 92 ? -4.223 10.629 23.881 1.00 81.12 92 ARG A C 1
ATOM 765 O O . ARG A 1 92 ? -3.961 11.825 23.950 1.00 81.12 92 ARG A O 1
ATOM 772 N N . GLY A 1 93 ? -5.467 10.167 23.723 1.00 76.50 93 GLY A N 1
ATOM 773 C CA . GLY A 1 93 ? -6.656 11.023 23.676 1.00 76.50 93 GLY A CA 1
ATOM 774 C C . GLY A 1 93 ? -6.656 12.046 22.535 1.00 76.50 93 GLY A C 1
ATOM 775 O O . GLY A 1 93 ? -7.394 13.026 22.591 1.00 76.50 93 GLY A O 1
ATOM 776 N N . LYS A 1 94 ? -5.815 11.867 21.505 1.00 79.06 94 LYS A N 1
ATOM 777 C CA . LYS A 1 94 ? -5.766 12.791 20.365 1.00 79.06 94 LYS A CA 1
ATOM 778 C C . LYS A 1 94 ? -6.963 12.566 19.444 1.00 79.06 94 LYS A C 1
ATOM 780 O O . LYS A 1 94 ? -7.384 11.436 19.222 1.00 79.06 94 LYS A O 1
ATOM 785 N N . SER A 1 95 ? -7.492 13.630 18.849 1.00 74.25 95 SER A N 1
ATOM 786 C CA . SER A 1 95 ? -8.532 13.486 17.832 1.00 74.25 95 SER A CA 1
ATOM 787 C C . SER A 1 95 ? -7.955 12.870 16.554 1.00 74.25 95 SER A C 1
ATOM 789 O O . SER A 1 95 ? -6.845 13.184 16.123 1.00 74.25 95 SER A O 1
ATOM 791 N N . PHE A 1 96 ? -8.718 11.974 15.930 1.00 76.06 96 PHE A N 1
ATOM 792 C CA . PHE A 1 96 ? -8.365 11.414 14.630 1.00 76.06 96 PHE A CA 1
ATOM 793 C C . PHE A 1 96 ? -8.657 12.460 13.545 1.00 76.06 96 PHE A C 1
ATOM 795 O O . PHE A 1 96 ? -9.791 12.577 13.068 1.00 76.06 96 PHE A O 1
ATOM 802 N N . ASN A 1 97 ? -7.650 13.256 13.176 1.00 77.75 97 ASN A N 1
ATOM 803 C CA . ASN A 1 97 ? -7.813 14.289 12.156 1.00 77.75 97 ASN A CA 1
ATOM 804 C C . ASN A 1 97 ? -7.774 13.677 10.749 1.00 77.75 97 ASN A C 1
ATOM 806 O O . ASN A 1 97 ? -6.723 13.562 10.118 1.00 77.75 97 ASN A O 1
ATOM 810 N N . LYS A 1 98 ? -8.959 13.336 10.237 1.00 76.25 98 LYS A N 1
ATOM 811 C CA . LYS A 1 98 ? -9.142 12.767 8.895 1.00 76.25 98 LYS A CA 1
ATOM 812 C C . LYS A 1 98 ? -8.527 13.615 7.776 1.00 76.25 98 LYS A C 1
ATOM 814 O O . LYS A 1 98 ? -8.177 13.051 6.748 1.00 76.25 98 LYS A O 1
ATOM 819 N N . GLN A 1 99 ? -8.415 14.933 7.957 1.00 81.19 99 GLN A N 1
ATOM 820 C CA . GLN A 1 99 ? -7.900 15.841 6.928 1.00 81.19 99 GLN A CA 1
ATOM 821 C C . GLN A 1 99 ? -6.374 15.759 6.789 1.00 81.19 99 GLN A C 1
ATOM 823 O O . GLN A 1 99 ? -5.858 15.907 5.686 1.00 81.19 99 GLN A O 1
ATOM 828 N N . ASN A 1 100 ? -5.655 15.448 7.873 1.00 87.38 100 ASN A N 1
ATOM 829 C CA . ASN A 1 100 ? -4.191 15.354 7.846 1.00 87.38 100 ASN A CA 1
ATOM 830 C C . ASN A 1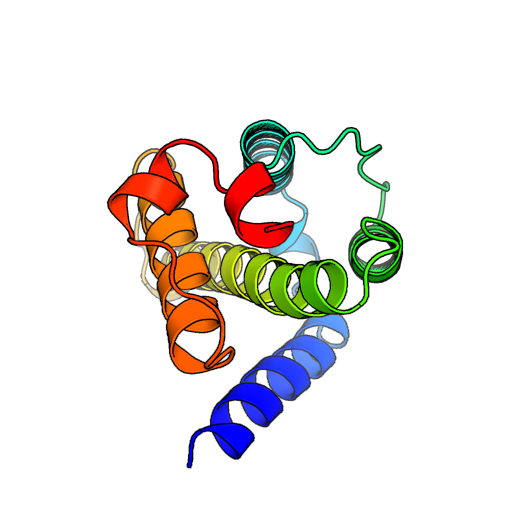 100 ? -3.678 13.988 7.384 1.00 87.38 100 ASN A C 1
ATOM 832 O O . ASN A 1 100 ? -2.586 13.901 6.826 1.00 87.38 100 ASN A O 1
ATOM 836 N N . ILE A 1 101 ? -4.462 12.926 7.576 1.00 90.06 101 ILE A N 1
ATOM 837 C CA . ILE A 1 101 ? -4.057 11.559 7.225 1.00 90.06 101 ILE A CA 1
ATOM 838 C C . ILE A 1 101 ? -3.629 11.412 5.758 1.00 90.06 101 ILE A C 1
ATOM 840 O O . ILE A 1 101 ? -2.586 10.807 5.530 1.00 90.06 101 ILE A O 1
ATOM 844 N N . PRO A 1 102 ? -4.348 11.972 4.766 1.00 90.25 102 PRO A N 1
ATOM 845 C CA . PRO A 1 102 ? -3.882 12.025 3.382 1.00 90.25 102 PRO A CA 1
ATOM 846 C C . PRO A 1 102 ? -2.430 12.487 3.225 1.00 90.25 102 PRO A C 1
ATOM 848 O O . PRO A 1 102 ? -1.620 11.808 2.595 1.00 90.25 102 PRO A O 1
ATOM 851 N N . HIS A 1 103 ? -2.089 13.617 3.842 1.00 91.19 103 HIS A N 1
ATOM 852 C CA . HIS A 1 103 ? -0.760 14.208 3.749 1.00 91.19 103 HIS A CA 1
ATOM 853 C C . HIS A 1 103 ? 0.284 13.362 4.480 1.00 91.19 103 HIS A C 1
ATOM 855 O O . HIS A 1 103 ? 1.372 13.148 3.948 1.00 91.19 103 HIS A O 1
ATOM 861 N N . GLU A 1 104 ? -0.055 12.823 5.655 1.00 93.38 104 GLU A N 1
ATOM 862 C CA . GLU A 1 104 ? 0.828 11.909 6.386 1.00 93.38 104 GLU A CA 1
ATOM 863 C C . GLU A 1 104 ? 1.116 10.633 5.592 1.00 93.38 104 GLU A C 1
ATOM 865 O O . GLU A 1 104 ? 2.268 10.195 5.559 1.00 93.38 104 GLU A O 1
ATOM 870 N N . ILE A 1 105 ? 0.101 10.064 4.931 1.00 94.06 105 ILE A N 1
ATOM 871 C CA . ILE A 1 105 ? 0.238 8.886 4.067 1.00 94.06 105 ILE A CA 1
ATOM 872 C C . ILE A 1 105 ? 1.166 9.203 2.901 1.00 94.06 105 ILE A C 1
ATOM 874 O O . ILE A 1 105 ? 2.145 8.483 2.700 1.00 94.06 105 ILE A O 1
ATOM 878 N N . LEU A 1 106 ? 0.895 10.267 2.141 1.00 94.56 106 LEU A N 1
ATOM 879 C CA . LEU A 1 106 ? 1.718 10.625 0.984 1.00 94.56 106 LEU A CA 1
ATOM 880 C C . LEU A 1 106 ? 3.171 10.870 1.397 1.00 94.56 106 LEU A C 1
ATOM 882 O O . LEU A 1 106 ? 4.082 10.340 0.763 1.00 94.56 106 LEU A O 1
ATOM 886 N N . PHE A 1 107 ? 3.385 11.605 2.488 1.00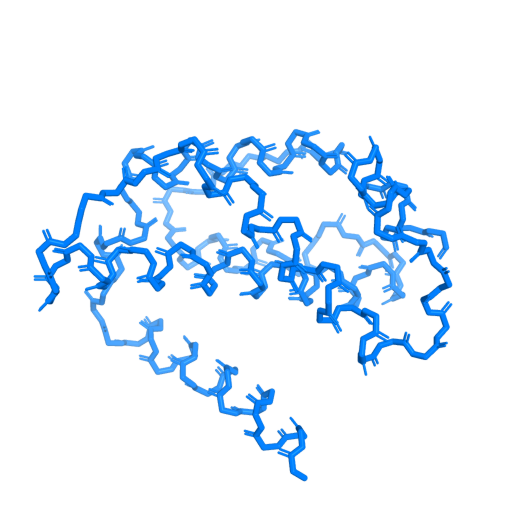 95.00 107 PHE A N 1
ATOM 887 C CA . PHE A 1 107 ? 4.718 11.890 3.005 1.00 95.00 107 PHE A CA 1
ATOM 888 C C . PHE A 1 107 ? 5.458 10.623 3.446 1.00 95.00 107 PHE A C 1
ATOM 890 O O . PHE A 1 107 ? 6.594 10.404 3.020 1.00 95.00 107 PHE A O 1
ATOM 897 N N . HIS A 1 108 ? 4.831 9.760 4.254 1.00 94.19 108 HIS A N 1
ATOM 898 C CA . HIS A 1 108 ? 5.479 8.537 4.740 1.00 94.19 108 HIS A CA 1
ATOM 899 C C . HIS A 1 108 ? 5.773 7.555 3.611 1.00 94.19 108 HIS A C 1
ATOM 901 O O . HIS A 1 108 ? 6.879 7.027 3.536 1.00 94.19 108 HIS A O 1
ATOM 907 N N . THR A 1 109 ? 4.807 7.325 2.723 1.00 94.38 109 THR A N 1
ATOM 908 C CA . THR A 1 109 ? 4.963 6.370 1.617 1.00 94.38 109 THR A CA 1
ATOM 909 C C . THR A 1 109 ? 6.051 6.812 0.645 1.00 94.38 109 THR A C 1
ATOM 911 O O . THR A 1 109 ? 6.929 6.011 0.326 1.00 94.38 109 THR A O 1
ATOM 914 N N . TRP A 1 110 ? 6.076 8.093 0.264 1.00 96.25 110 TRP A N 1
ATOM 915 C CA . TRP A 1 110 ? 7.159 8.643 -0.551 1.00 96.25 110 TRP A CA 1
ATOM 916 C C . TRP A 1 110 ? 8.510 8.544 0.151 1.00 96.25 110 TRP A C 1
ATOM 918 O O . TRP A 1 110 ? 9.470 8.058 -0.441 1.00 96.25 110 TRP A O 1
ATOM 928 N N . THR A 1 111 ? 8.581 8.961 1.420 1.00 94.81 111 THR A N 1
ATOM 929 C CA . THR A 1 111 ? 9.825 8.925 2.199 1.00 94.81 111 THR A CA 1
ATOM 930 C C . THR A 1 111 ? 10.367 7.505 2.270 1.00 94.81 111 THR A C 1
ATOM 932 O O . THR A 1 111 ? 11.562 7.295 2.088 1.00 94.81 111 THR A O 1
ATOM 935 N N . TRP A 1 112 ? 9.512 6.511 2.501 1.00 93.31 112 TRP A N 1
ATOM 936 C CA . TRP A 1 112 ? 9.950 5.124 2.589 1.00 93.31 112 TRP A CA 1
ATOM 937 C C . TRP A 1 112 ? 10.462 4.624 1.245 1.00 93.31 112 TRP A C 1
ATOM 939 O O . TRP A 1 112 ? 11.600 4.167 1.181 1.00 93.31 112 TRP A O 1
ATOM 949 N N . ILE A 1 113 ? 9.699 4.780 0.160 1.00 93.12 113 ILE A N 1
ATOM 950 C CA . ILE A 1 113 ? 10.177 4.346 -1.159 1.00 93.12 113 ILE A CA 1
ATOM 951 C C . ILE A 1 113 ? 11.494 5.047 -1.507 1.00 93.12 113 ILE A C 1
ATOM 953 O O . ILE A 1 113 ? 12.453 4.379 -1.876 1.00 93.12 113 ILE A O 1
ATOM 957 N N . LYS A 1 114 ? 11.585 6.369 -1.319 1.00 94.38 114 LYS A N 1
ATOM 958 C CA . LYS A 1 114 ? 12.781 7.152 -1.654 1.00 94.38 114 LYS A CA 1
ATOM 959 C C . LYS A 1 114 ? 14.034 6.707 -0.893 1.00 94.38 114 LYS A C 1
ATOM 961 O O . LYS A 1 114 ? 15.132 6.827 -1.425 1.00 94.38 114 LYS A O 1
ATOM 966 N N . ASN A 1 115 ? 13.879 6.213 0.336 1.00 92.12 115 ASN A N 1
ATOM 967 C CA . ASN A 1 115 ? 14.995 5.730 1.152 1.00 92.12 115 ASN A CA 1
ATOM 968 C C . ASN A 1 115 ? 15.345 4.252 0.904 1.00 92.12 115 ASN A C 1
ATOM 970 O O . ASN A 1 115 ? 16.462 3.847 1.221 1.00 92.12 115 ASN A O 1
ATOM 974 N N . PHE A 1 116 ? 14.421 3.441 0.375 1.00 88.50 116 PHE A N 1
ATOM 975 C CA . PHE A 1 116 ? 14.621 1.993 0.207 1.00 88.50 116 PHE A CA 1
ATOM 976 C C . PHE A 1 116 ? 14.786 1.535 -1.244 1.00 88.50 116 PHE A C 1
ATOM 978 O O . PHE A 1 116 ? 15.362 0.474 -1.474 1.00 88.50 116 PHE A O 1
ATOM 985 N N . ASP A 1 117 ? 14.320 2.315 -2.214 1.00 91.81 117 ASP A N 1
ATOM 986 C CA . ASP A 1 117 ? 14.547 2.083 -3.636 1.00 91.81 117 ASP A CA 1
ATOM 987 C C . ASP A 1 117 ? 15.485 3.162 -4.190 1.00 91.81 117 ASP A C 1
ATOM 989 O O . ASP A 1 117 ? 15.078 4.291 -4.465 1.00 91.81 117 ASP A O 1
ATOM 993 N N . ALA A 1 118 ? 16.755 2.796 -4.378 1.00 91.31 118 ALA A N 1
ATOM 994 C CA . ALA A 1 118 ? 17.781 3.691 -4.911 1.00 91.31 118 ALA A CA 1
ATOM 995 C C . ALA A 1 118 ? 17.486 4.170 -6.345 1.00 91.31 118 ALA A C 1
ATOM 997 O O . ALA A 1 118 ? 17.993 5.214 -6.754 1.00 91.31 118 ALA A O 1
ATOM 998 N N . LEU A 1 119 ? 16.664 3.434 -7.102 1.00 93.31 119 LEU A N 1
ATOM 999 C CA . LEU A 1 119 ? 16.257 3.804 -8.459 1.00 93.31 119 LEU A CA 1
ATOM 1000 C C . LEU A 1 119 ? 15.039 4.736 -8.462 1.00 93.31 119 LEU A C 1
ATOM 1002 O O . LEU A 1 119 ? 14.692 5.298 -9.501 1.00 93.31 119 LEU A O 1
ATOM 1006 N N . PHE A 1 120 ? 14.389 4.936 -7.314 1.00 95.06 120 PHE A N 1
ATOM 1007 C CA . PHE A 1 120 ? 13.234 5.812 -7.217 1.00 95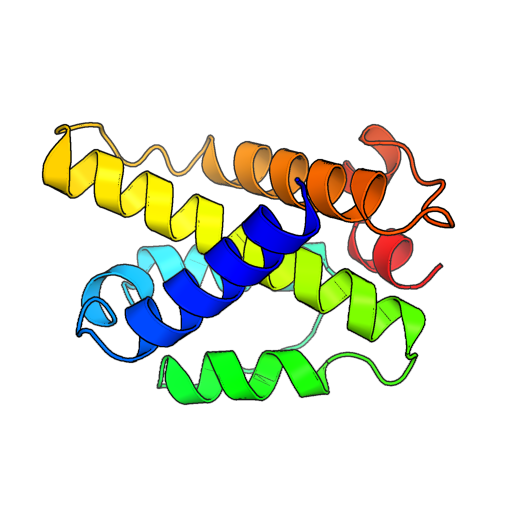.06 120 PHE A CA 1
ATOM 1008 C C . PHE A 1 120 ? 13.658 7.284 -7.294 1.00 95.06 120 PHE A C 1
ATOM 1010 O O . PHE A 1 120 ? 14.092 7.905 -6.318 1.00 95.06 120 PHE A O 1
ATOM 1017 N N . SER A 1 121 ? 13.524 7.876 -8.478 1.00 94.50 121 SER A N 1
ATOM 1018 C CA . SER A 1 121 ? 13.969 9.244 -8.769 1.00 94.50 121 SER A CA 1
ATOM 1019 C C . SER A 1 121 ? 12.879 10.308 -8.579 1.00 94.50 121 SER A C 1
ATOM 1021 O O . SER A 1 121 ? 13.202 11.491 -8.474 1.00 94.50 121 SER A O 1
ATOM 1023 N N . TYR A 1 122 ? 11.610 9.912 -8.437 1.00 96.38 122 TYR A N 1
ATOM 1024 C CA . TYR A 1 122 ? 10.472 10.832 -8.352 1.00 96.38 122 TYR A CA 1
ATOM 1025 C C . TYR A 1 122 ? 10.526 11.767 -7.131 1.00 96.38 122 TYR A C 1
ATOM 1027 O O . TYR A 1 122 ? 10.745 11.344 -5.991 1.00 96.38 122 TYR A O 1
ATOM 1035 N N . SER A 1 123 ? 10.292 13.062 -7.368 1.00 96.38 123 SER A N 1
ATOM 1036 C CA . SER A 1 123 ? 10.188 14.077 -6.314 1.00 96.38 123 SER A CA 1
ATOM 1037 C C . SER A 1 123 ? 8.895 13.923 -5.508 1.00 96.38 123 SER A C 1
ATOM 1039 O O . SER A 1 123 ? 7.914 13.358 -5.994 1.00 96.38 123 SER A O 1
ATOM 1041 N N . PHE A 1 124 ? 8.865 14.476 -4.291 1.00 96.88 124 PHE A N 1
ATOM 1042 C CA . PHE A 1 124 ? 7.653 14.467 -3.466 1.00 96.88 124 PHE A CA 1
ATOM 1043 C C . PHE A 1 124 ? 6.481 15.174 -4.162 1.00 96.88 124 PHE A C 1
ATOM 1045 O O . PHE A 1 124 ? 5.351 14.704 -4.114 1.00 96.88 124 PHE A O 1
ATOM 1052 N N . VAL A 1 125 ? 6.756 16.262 -4.888 1.00 96.56 125 VAL A N 1
ATOM 1053 C CA . VAL A 1 125 ? 5.735 16.969 -5.674 1.00 96.56 125 VAL A CA 1
ATOM 1054 C C . VAL A 1 125 ? 5.144 16.051 -6.744 1.00 96.56 125 VAL A C 1
ATOM 1056 O O . VAL A 1 125 ? 3.925 15.966 -6.861 1.00 96.56 125 VAL A O 1
ATOM 1059 N N . ARG A 1 126 ? 5.983 15.317 -7.491 1.00 95.62 126 ARG A N 1
ATOM 1060 C CA . ARG A 1 126 ? 5.494 14.381 -8.513 1.00 95.62 126 ARG A CA 1
ATOM 1061 C C . ARG A 1 126 ? 4.678 13.245 -7.895 1.00 95.62 126 ARG A C 1
ATOM 1063 O O . ARG A 1 126 ? 3.634 12.896 -8.436 1.00 95.62 126 ARG A O 1
ATOM 1070 N N . TRP A 1 127 ? 5.122 12.734 -6.750 1.00 95.50 127 TRP A N 1
ATOM 1071 C CA . TRP A 1 127 ? 4.402 11.720 -5.987 1.00 95.50 127 TRP A CA 1
ATOM 1072 C C . TRP A 1 127 ? 3.013 12.178 -5.540 1.00 95.50 127 TRP A C 1
ATOM 1074 O O . TRP A 1 127 ? 2.059 11.421 -5.654 1.00 95.50 127 TRP A O 1
ATOM 1084 N N . CYS A 1 128 ? 2.875 13.415 -5.062 1.00 94.25 128 CYS A N 1
ATOM 1085 C CA . CYS A 1 128 ? 1.581 13.955 -4.643 1.00 94.25 128 CYS A CA 1
ATOM 1086 C C . CYS A 1 128 ? 0.593 14.138 -5.803 1.00 94.25 128 CYS A C 1
ATOM 1088 O O . CYS A 1 128 ? -0.612 14.141 -5.566 1.00 94.25 128 CYS A O 1
ATOM 1090 N N . VAL A 1 129 ? 1.089 14.312 -7.033 1.00 94.38 129 VAL A N 1
ATOM 1091 C CA . VAL A 1 129 ? 0.250 14.488 -8.228 1.00 94.38 129 VAL A CA 1
ATOM 1092 C C . VAL A 1 129 ? -0.243 13.148 -8.763 1.00 94.38 129 VAL A C 1
ATOM 1094 O O . VAL A 1 129 ? -1.431 13.009 -9.037 1.00 94.38 129 VAL A O 1
ATOM 1097 N N . ASP A 1 130 ? 0.654 12.173 -8.925 1.00 93.19 130 ASP A N 1
ATOM 1098 C CA . ASP A 1 130 ? 0.304 10.862 -9.481 1.00 93.19 130 ASP A CA 1
ATOM 1099 C C . ASP A 1 130 ? 1.183 9.751 -8.880 1.00 93.19 130 ASP A C 1
ATOM 1101 O O . ASP A 1 130 ? 2.163 9.302 -9.493 1.00 93.19 130 ASP A O 1
ATOM 1105 N N . PRO A 1 131 ? 0.851 9.293 -7.661 1.00 93.44 131 PRO A N 1
ATOM 1106 C CA . PRO A 1 131 ? 1.623 8.251 -7.005 1.00 93.44 131 PRO A CA 1
ATOM 1107 C C . PRO A 1 131 ? 1.488 6.910 -7.743 1.00 93.44 131 PRO A C 1
ATOM 1109 O O . PRO A 1 131 ? 2.429 6.118 -7.748 1.00 93.44 131 PRO A O 1
ATOM 1112 N N . GLY A 1 132 ? 0.371 6.670 -8.440 1.00 92.00 132 GLY A N 1
ATOM 1113 C CA . GLY A 1 132 ? 0.173 5.474 -9.260 1.00 92.00 132 GLY A CA 1
ATOM 1114 C C . GLY A 1 132 ? 1.159 5.377 -10.426 1.00 92.00 132 GLY A C 1
ATOM 1115 O O . GLY A 1 132 ? 1.712 4.302 -10.674 1.00 92.00 132 GLY A O 1
ATOM 1116 N N . ALA A 1 133 ? 1.415 6.485 -11.126 1.00 91.88 133 ALA A N 1
ATOM 1117 C CA . ALA A 1 133 ? 2.453 6.538 -12.154 1.00 91.88 133 ALA A CA 1
ATOM 1118 C C . ALA A 1 133 ? 3.859 6.425 -11.550 1.00 91.88 133 ALA A C 1
ATOM 1120 O O . ALA A 1 133 ? 4.690 5.690 -12.079 1.00 91.88 133 ALA A O 1
ATOM 1121 N N . SER A 1 134 ? 4.122 7.084 -10.416 1.00 94.06 134 SER A N 1
ATOM 1122 C CA . SER A 1 134 ? 5.430 7.005 -9.750 1.00 94.06 134 SER A CA 1
ATOM 1123 C C . SER A 1 134 ? 5.785 5.602 -9.255 1.00 94.06 134 SER A C 1
ATOM 1125 O O . SER A 1 134 ? 6.957 5.239 -9.267 1.00 94.06 134 SER A O 1
ATOM 1127 N N . ILE A 1 135 ? 4.809 4.793 -8.834 1.00 92.62 135 ILE A N 1
ATOM 1128 C CA . ILE A 1 135 ? 5.065 3.387 -8.486 1.00 92.62 135 ILE A CA 1
ATOM 1129 C C . ILE A 1 135 ? 5.521 2.597 -9.719 1.00 92.62 135 ILE A C 1
ATOM 1131 O O . ILE A 1 135 ? 6.429 1.777 -9.598 1.00 92.62 135 ILE A O 1
ATOM 1135 N N . ARG A 1 136 ? 4.909 2.844 -10.884 1.00 90.31 136 ARG A N 1
ATOM 1136 C CA . ARG A 1 136 ? 5.111 2.052 -12.109 1.00 90.31 136 ARG A CA 1
ATOM 1137 C C . ARG A 1 136 ? 6.340 2.431 -12.934 1.00 90.31 136 ARG A C 1
ATOM 1139 O O . ARG A 1 136 ? 6.791 1.589 -13.701 1.00 90.31 136 ARG A O 1
ATOM 1146 N N . GLY A 1 137 ? 6.801 3.679 -12.854 1.00 85.75 137 GLY A N 1
ATOM 1147 C CA . GLY A 1 137 ? 7.861 4.187 -13.734 1.00 85.75 137 GLY A CA 1
ATOM 1148 C C . GLY A 1 137 ? 9.259 4.149 -13.150 1.00 85.75 137 GLY A C 1
ATOM 1149 O O . GLY A 1 137 ? 9.579 3.262 -12.340 1.00 85.75 137 GLY A O 1
#

pLDDT: mean 80.91, std 14.63, range [36.91, 96.88]

Secondary structure (DSSP, 8-state):
-HHHHHHHHHHHHHHHHHTTTHHHHTSHHHHHHHHHHHHHTT------SSHHHHHHHGGGS-SSHHHHHHHHHHHHHHHHHHHHHHHHHHHH-----TTTHHHHHHHHHHHHHHHH-TT----HHHHHH-HHHHHH-

Radius of gyration: 14.57 Å; chains: 1; bounding box: 36×29×38 Å

Organism: Glycine max (NCBI:txid3847)